Protein AF-A0A7J0B4Q6-F1 (afdb_monomer_lite)

Structure (mmCIF, N/CA/C/O backbone):
data_AF-A0A7J0B4Q6-F1
#
_entry.id   AF-A0A7J0B4Q6-F1
#
loop_
_atom_site.group_PDB
_atom_site.id
_atom_site.type_symbol
_atom_site.label_atom_id
_atom_site.label_alt_id
_atom_site.label_comp_id
_atom_site.label_asym_id
_atom_site.label_entity_id
_atom_site.label_seq_id
_atom_site.pdbx_PDB_ins_code
_atom_site.Cartn_x
_atom_site.Cartn_y
_atom_site.Cartn_z
_atom_site.occupancy
_atom_site.B_iso_or_equiv
_atom_site.auth_seq_id
_atom_site.auth_comp_id
_atom_site.auth_asym_id
_atom_site.auth_atom_id
_atom_site.pdbx_PDB_model_num
ATOM 1 N N . MET A 1 1 ? -8.707 -8.030 -20.980 1.00 73.00 1 MET A N 1
ATOM 2 C CA . MET A 1 1 ? -7.232 -8.036 -20.879 1.00 73.00 1 MET A CA 1
ATOM 3 C C . MET A 1 1 ? -6.689 -7.822 -22.285 1.00 73.00 1 MET A C 1
ATOM 5 O O . MET A 1 1 ? -7.292 -8.364 -23.203 1.00 73.00 1 MET A O 1
ATOM 9 N N . ARG A 1 2 ? -5.668 -6.980 -22.484 1.00 86.44 2 ARG A N 1
ATOM 10 C CA . ARG A 1 2 ? -4.997 -6.832 -23.787 1.00 86.44 2 ARG A CA 1
ATOM 11 C C . ARG A 1 2 ? -3.603 -7.416 -23.654 1.00 86.44 2 ARG A C 1
ATOM 13 O O . ARG A 1 2 ? -2.913 -7.082 -22.694 1.00 86.44 2 ARG A O 1
ATOM 20 N N . GLU A 1 3 ? -3.229 -8.283 -24.579 1.00 85.75 3 GLU A N 1
ATOM 21 C CA . GLU A 1 3 ? -1.859 -8.774 -24.659 1.00 85.75 3 GLU A CA 1
ATOM 22 C C . GLU A 1 3 ? -0.975 -7.659 -25.214 1.00 85.75 3 GLU A C 1
ATOM 24 O O . GLU A 1 3 ? -1.336 -6.980 -26.176 1.00 85.75 3 GLU A O 1
ATOM 29 N N . VAL A 1 4 ? 0.151 -7.426 -24.547 1.00 88.00 4 VAL A N 1
ATOM 30 C CA . VAL A 1 4 ? 1.140 -6.418 -24.925 1.00 88.00 4 VAL A CA 1
ATOM 31 C C . VAL A 1 4 ? 2.473 -7.131 -25.033 1.00 88.00 4 VAL A C 1
ATOM 33 O O . VAL A 1 4 ? 2.878 -7.817 -24.094 1.00 88.00 4 VAL A O 1
ATOM 36 N N . ASN A 1 5 ? 3.151 -6.962 -26.166 1.00 88.44 5 ASN A N 1
ATOM 37 C CA . ASN A 1 5 ? 4.498 -7.475 -26.348 1.00 88.44 5 ASN A CA 1
ATOM 38 C C . ASN A 1 5 ? 5.492 -6.570 -25.592 1.00 88.44 5 ASN A C 1
ATOM 40 O O . ASN A 1 5 ? 5.649 -5.405 -25.967 1.00 88.44 5 ASN A O 1
ATOM 44 N N . PRO A 1 6 ? 6.178 -7.056 -24.540 1.00 82.88 6 PRO A N 1
ATOM 45 C CA . PRO A 1 6 ? 7.079 -6.228 -23.740 1.00 82.88 6 PRO A CA 1
ATOM 46 C C . PRO A 1 6 ? 8.268 -5.685 -24.546 1.00 82.88 6 PRO A C 1
ATOM 48 O O . PRO A 1 6 ? 8.771 -4.615 -24.204 1.00 82.88 6 PRO A O 1
ATOM 51 N N . GLN A 1 7 ? 8.668 -6.360 -25.633 1.00 86.62 7 GLN A N 1
ATOM 52 C CA . GLN A 1 7 ? 9.779 -5.949 -26.506 1.00 86.62 7 GLN A CA 1
ATOM 53 C C . GLN A 1 7 ? 9.486 -4.676 -27.312 1.00 86.62 7 GLN A C 1
ATOM 55 O O . GLN A 1 7 ? 10.404 -3.961 -27.698 1.00 86.62 7 GLN A O 1
ATOM 60 N N . GLU A 1 8 ? 8.210 -4.364 -27.538 1.00 88.75 8 GLU A N 1
ATOM 61 C CA . GLU A 1 8 ? 7.787 -3.160 -28.265 1.00 88.75 8 GLU A CA 1
ATOM 62 C C . GLU A 1 8 ? 7.627 -1.946 -27.334 1.00 88.75 8 GLU A C 1
ATOM 64 O O . GLU A 1 8 ? 7.314 -0.843 -27.781 1.00 88.75 8 GLU A O 1
ATOM 69 N N . THR A 1 9 ? 7.844 -2.129 -26.027 1.00 87.75 9 THR A N 1
ATOM 70 C CA . THR A 1 9 ? 7.705 -1.071 -25.023 1.00 87.75 9 THR A CA 1
ATOM 71 C C . THR A 1 9 ? 9.056 -0.521 -24.589 1.00 87.75 9 THR A C 1
ATOM 73 O O . THR A 1 9 ? 10.064 -1.224 -24.550 1.00 87.75 9 THR A O 1
ATOM 76 N N . THR A 1 10 ? 9.071 0.727 -24.124 1.00 88.38 10 THR A N 1
ATOM 77 C CA . THR A 1 10 ? 10.258 1.345 -23.507 1.00 88.38 10 THR A CA 1
ATOM 78 C C . THR A 1 10 ? 10.769 0.572 -22.280 1.00 88.38 10 THR A C 1
ATOM 80 O O . THR A 1 10 ? 11.917 0.738 -21.880 1.00 88.38 10 THR A O 1
ATOM 83 N N . SER A 1 11 ? 9.945 -0.296 -21.683 1.00 86.06 11 SER A N 1
ATOM 84 C CA . SER A 1 11 ? 10.283 -1.081 -20.493 1.00 86.06 11 SER A CA 1
ATOM 85 C C . SER A 1 11 ? 10.855 -2.478 -20.805 1.00 86.06 11 SER A C 1
ATOM 87 O O . SER A 1 11 ? 11.031 -3.266 -19.872 1.00 86.06 11 SER A O 1
ATOM 89 N N . ALA A 1 12 ? 11.171 -2.797 -22.069 1.00 88.62 12 ALA A N 1
ATOM 90 C CA . ALA A 1 12 ? 11.689 -4.108 -22.486 1.00 88.62 12 ALA A CA 1
ATOM 91 C C . ALA A 1 12 ? 12.908 -4.575 -21.664 1.00 88.62 12 ALA A C 1
ATOM 93 O O . ALA A 1 12 ? 12.959 -5.716 -21.214 1.00 88.62 12 ALA A O 1
ATOM 94 N N . TYR A 1 13 ? 13.848 -3.666 -21.388 1.00 86.88 13 TYR A N 1
ATOM 95 C CA . TYR A 1 13 ? 15.043 -3.950 -20.586 1.00 86.88 13 TYR A CA 1
ATOM 96 C C . TYR A 1 13 ? 14.715 -4.339 -19.137 1.00 86.88 13 TYR A C 1
ATOM 98 O O . TYR A 1 13 ? 15.230 -5.326 -18.620 1.00 86.88 13 TYR A O 1
ATOM 106 N N . ALA A 1 14 ? 13.818 -3.597 -18.480 1.00 84.06 14 ALA A N 1
ATOM 107 C CA . ALA A 1 14 ? 13.407 -3.903 -17.111 1.00 84.06 14 ALA A CA 1
ATOM 108 C C . ALA A 1 14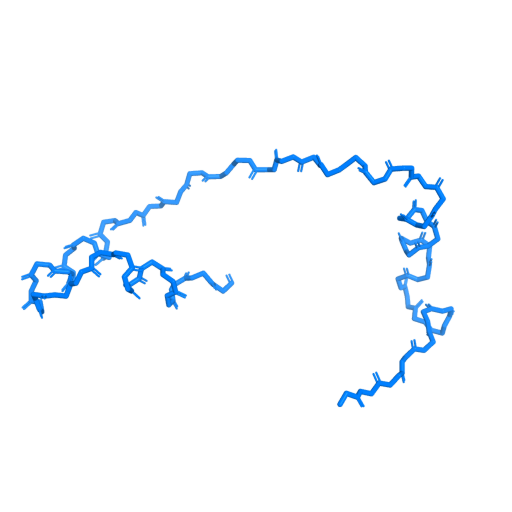 ? 12.616 -5.221 -17.031 1.00 84.06 14 ALA A C 1
ATOM 110 O O . ALA A 1 14 ? 12.729 -5.945 -16.041 1.00 84.06 14 ALA A O 1
ATOM 111 N N . PHE A 1 15 ? 11.849 -5.548 -18.079 1.00 85.50 15 PHE A N 1
ATOM 112 C CA . PHE A 1 15 ? 11.159 -6.830 -18.200 1.00 85.50 15 PHE A CA 1
ATOM 113 C C . PHE A 1 15 ? 12.152 -7.995 -18.299 1.00 85.50 15 PHE A C 1
ATOM 115 O O . PHE A 1 15 ? 12.055 -8.935 -17.515 1.00 85.50 15 PHE A O 1
ATOM 122 N N . ASP A 1 16 ? 13.145 -7.906 -19.188 1.00 86.31 16 ASP A N 1
ATOM 123 C CA . ASP A 1 16 ? 14.178 -8.938 -19.356 1.00 86.31 16 ASP A CA 1
ATOM 124 C C . ASP A 1 16 ? 14.989 -9.161 -18.067 1.00 86.31 16 ASP A C 1
A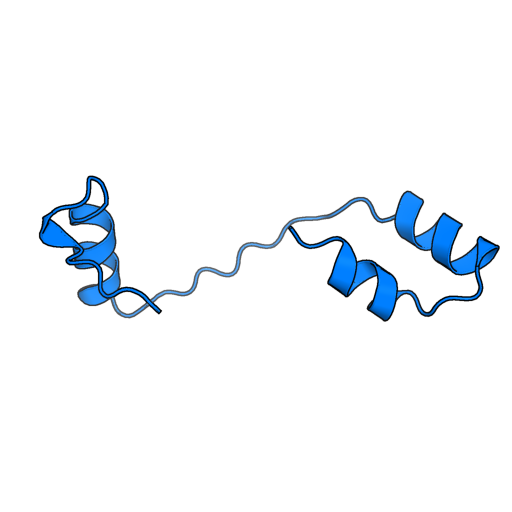TOM 126 O O . ASP A 1 16 ? 15.185 -10.294 -17.625 1.00 86.31 16 ASP A O 1
ATOM 130 N N . MET A 1 17 ? 15.344 -8.077 -17.370 1.00 83.69 17 MET A N 1
ATOM 131 C CA . MET A 1 17 ? 15.965 -8.146 -16.043 1.00 83.69 17 MET A CA 1
ATOM 132 C C . MET A 1 17 ? 15.093 -8.861 -15.006 1.00 83.69 17 MET A C 1
ATOM 134 O O . MET A 1 17 ? 15.596 -9.666 -14.226 1.00 83.69 17 MET A O 1
ATOM 138 N N . CYS A 1 18 ? 13.786 -8.592 -14.978 1.00 75.56 18 CYS A N 1
ATOM 139 C CA . CYS A 1 18 ? 12.874 -9.249 -14.037 1.00 75.56 18 CYS A CA 1
ATOM 140 C C . CYS A 1 18 ? 12.663 -10.737 -14.348 1.00 75.56 18 CYS A C 1
ATOM 142 O O . CYS A 1 18 ? 12.383 -11.505 -13.431 1.00 75.56 18 CYS A O 1
ATOM 144 N N . MET A 1 19 ? 12.774 -11.138 -15.617 1.00 83.88 19 MET A N 1
ATOM 145 C CA . MET A 1 19 ? 12.610 -12.530 -16.050 1.00 83.88 19 MET A CA 1
ATOM 146 C C . MET A 1 19 ? 13.875 -13.368 -15.830 1.00 83.88 19 MET A C 1
ATOM 148 O O . MET A 1 19 ? 13.783 -14.569 -15.587 1.00 83.88 19 MET A O 1
ATOM 152 N N . THR A 1 20 ? 15.052 -12.747 -15.920 1.00 79.94 20 THR A N 1
ATOM 153 C CA . THR A 1 20 ? 16.354 -13.424 -15.802 1.00 79.94 20 THR A CA 1
ATOM 154 C C . THR A 1 20 ? 16.877 -13.485 -14.370 1.00 79.94 20 THR A C 1
ATOM 156 O O . THR A 1 20 ? 17.588 -14.424 -14.010 1.00 79.94 20 THR A O 1
ATOM 159 N N . VAL A 1 21 ? 16.524 -12.514 -13.527 1.00 71.44 21 VAL A N 1
ATOM 160 C CA . VAL A 1 21 ? 16.936 -12.490 -12.123 1.00 71.44 21 VAL A CA 1
ATOM 161 C C . VAL A 1 21 ? 15.890 -13.242 -11.298 1.00 71.44 21 VAL A C 1
ATOM 163 O O . VAL A 1 21 ? 14.710 -12.898 -11.381 1.00 71.44 21 VAL A O 1
ATOM 166 N N . PRO A 1 22 ? 16.270 -14.240 -10.468 1.00 63.25 22 PRO A N 1
ATOM 167 C CA . PRO A 1 22 ? 15.333 -14.855 -9.538 1.00 63.25 22 PRO A CA 1
ATOM 168 C C . PRO A 1 22 ? 14.764 -13.729 -8.696 1.00 63.25 22 PRO A C 1
ATOM 170 O O . PRO A 1 22 ? 15.520 -13.036 -8.015 1.00 63.25 22 PRO A O 1
ATOM 173 N N . MET A 1 23 ? 13.461 -13.502 -8.841 1.00 60.44 23 MET A N 1
ATOM 174 C CA . MET A 1 23 ? 12.749 -12.348 -8.321 1.00 60.44 23 MET A CA 1
ATOM 175 C C . MET A 1 23 ? 13.156 -12.111 -6.864 1.00 60.44 23 MET A C 1
ATOM 177 O O . MET A 1 23 ? 12.630 -12.731 -5.941 1.00 60.44 23 MET A O 1
ATOM 181 N N . ARG A 1 24 ? 14.121 -11.217 -6.628 1.00 59.34 24 ARG A N 1
ATOM 182 C CA . ARG A 1 24 ? 14.383 -10.733 -5.284 1.00 59.34 24 ARG A CA 1
ATOM 183 C C . ARG A 1 24 ? 13.310 -9.698 -5.076 1.00 59.34 24 ARG A C 1
ATOM 185 O O . ARG A 1 24 ? 13.522 -8.518 -5.338 1.00 59.34 24 ARG A O 1
ATOM 192 N N . THR A 1 25 ? 12.127 -10.156 -4.675 1.00 72.00 25 THR A N 1
ATOM 193 C CA . THR A 1 25 ? 11.134 -9.268 -4.092 1.00 72.00 25 THR A CA 1
ATOM 194 C C . THR A 1 25 ? 11.849 -8.566 -2.951 1.00 72.00 25 THR A C 1
ATOM 196 O O . THR A 1 25 ? 12.119 -9.161 -1.911 1.00 72.00 25 THR A O 1
ATOM 199 N N . MET A 1 26 ? 12.270 -7.329 -3.188 1.00 68.56 26 MET A N 1
ATOM 200 C CA . MET A 1 26 ? 12.873 -6.511 -2.161 1.00 68.56 26 MET A CA 1
ATOM 201 C C . MET A 1 26 ? 11.697 -5.839 -1.463 1.00 68.56 26 MET A C 1
ATOM 203 O O . MET A 1 26 ? 11.042 -4.995 -2.079 1.00 68.56 26 MET A O 1
ATOM 207 N N . PRO A 1 27 ? 11.336 -6.258 -0.239 1.00 76.50 27 PRO A N 1
ATOM 208 C CA . PRO A 1 27 ? 10.217 -5.647 0.449 1.00 76.50 27 PRO A CA 1
ATOM 209 C C . PRO A 1 27 ? 10.571 -4.188 0.730 1.00 76.50 27 PRO A C 1
ATOM 211 O O . PRO A 1 27 ? 11.519 -3.887 1.454 1.00 76.50 27 PRO A O 1
ATOM 214 N N . PHE A 1 28 ? 9.809 -3.273 0.140 1.00 76.94 28 PHE A N 1
ATOM 215 C CA . PHE A 1 28 ? 9.914 -1.855 0.443 1.00 76.94 28 PHE A CA 1
ATOM 216 C C . PHE A 1 28 ? 8.985 -1.531 1.610 1.00 76.94 28 PHE A C 1
ATOM 218 O O . PHE A 1 28 ? 7.764 -1.588 1.478 1.00 76.94 28 PHE A O 1
ATOM 225 N N . SER A 1 29 ? 9.556 -1.163 2.755 1.00 82.56 29 SER A N 1
ATOM 226 C CA . SER A 1 29 ? 8.794 -0.599 3.870 1.00 82.56 29 SER A CA 1
ATOM 227 C C . SER A 1 29 ? 8.686 0.917 3.711 1.00 82.56 29 SER A C 1
ATOM 229 O O . SER A 1 29 ? 9.705 1.604 3.622 1.00 82.56 29 SER A O 1
ATOM 231 N N . LYS A 1 30 ? 7.462 1.453 3.712 1.00 86.06 30 LYS A N 1
ATOM 232 C CA . LYS A 1 30 ? 7.200 2.897 3.779 1.00 86.06 30 LYS A CA 1
ATOM 233 C C . LYS A 1 30 ? 6.244 3.201 4.924 1.00 86.06 30 LYS A C 1
ATOM 235 O O . LYS A 1 30 ? 5.251 2.502 5.110 1.00 86.06 30 LYS A O 1
ATOM 240 N N . THR A 1 31 ? 6.524 4.269 5.662 1.00 90.81 31 THR A N 1
ATOM 241 C CA . THR A 1 31 ? 5.624 4.769 6.704 1.00 90.81 31 THR A CA 1
ATOM 242 C C . THR A 1 31 ? 4.597 5.700 6.071 1.00 90.81 31 THR A C 1
ATOM 244 O O . THR A 1 31 ? 4.957 6.721 5.489 1.00 90.81 31 THR A O 1
ATOM 247 N N . LEU A 1 32 ? 3.315 5.357 6.186 1.00 88.94 32 LEU A N 1
ATOM 248 C CA . LEU A 1 32 ? 2.205 6.168 5.687 1.00 88.94 32 LEU A CA 1
ATOM 249 C C . LEU A 1 32 ? 1.540 6.920 6.845 1.00 88.94 32 LEU A C 1
ATOM 251 O O . LEU A 1 32 ? 1.232 6.342 7.887 1.00 88.94 32 LEU A O 1
ATOM 255 N N . GLY A 1 33 ? 1.290 8.217 6.665 1.00 91.12 33 GLY A N 1
ATOM 256 C CA . GLY A 1 33 ? 0.565 9.027 7.644 1.00 91.12 33 GLY A CA 1
ATOM 257 C C . GLY A 1 33 ? -0.937 8.727 7.625 1.00 91.12 33 GLY A C 1
ATOM 258 O O . GLY A 1 33 ? -1.648 9.178 6.730 1.00 91.12 33 GLY A O 1
ATOM 259 N N . VAL A 1 34 ? -1.445 8.016 8.637 1.00 92.44 34 VAL A N 1
ATOM 260 C CA . VAL A 1 34 ? -2.844 7.533 8.681 1.00 92.44 34 VAL A CA 1
ATOM 261 C C . VAL A 1 34 ? -3.818 8.434 9.456 1.00 92.44 34 VAL A C 1
ATOM 263 O O . VAL A 1 34 ? -4.972 8.065 9.660 1.00 92.44 34 VAL A O 1
ATOM 266 N N . LEU A 1 35 ? -3.404 9.639 9.869 1.00 93.94 35 LEU A N 1
ATOM 267 C CA . LEU A 1 35 ? -4.208 10.519 10.736 1.00 93.94 35 LEU A CA 1
ATOM 268 C C . LEU A 1 35 ? -5.597 10.843 10.148 1.00 93.94 35 LEU A 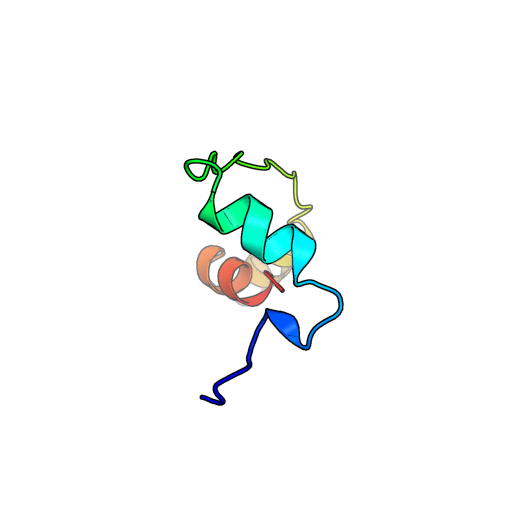C 1
ATOM 270 O O . LEU A 1 35 ? -6.601 10.811 10.861 1.00 93.94 35 LEU A O 1
ATOM 274 N N . ARG A 1 36 ? -5.671 11.086 8.831 1.00 91.56 36 ARG A N 1
ATOM 275 C CA . ARG A 1 36 ? -6.940 11.332 8.118 1.00 91.56 36 ARG A CA 1
ATOM 276 C C . ARG A 1 36 ? -7.859 10.109 8.143 1.00 91.56 36 ARG A C 1
ATOM 278 O O . ARG A 1 36 ? -9.056 10.244 8.373 1.00 91.56 36 ARG A O 1
ATOM 285 N N . ILE A 1 37 ? -7.291 8.920 7.964 1.00 92.56 37 ILE A N 1
ATOM 286 C CA . ILE A 1 37 ? -8.020 7.647 7.947 1.00 92.56 37 ILE A CA 1
ATOM 287 C C . ILE A 1 37 ? -8.589 7.346 9.337 1.00 92.56 37 ILE A C 1
ATOM 289 O O . ILE A 1 37 ? -9.757 6.981 9.464 1.00 92.56 37 ILE A O 1
ATOM 293 N N . VAL A 1 38 ? -7.798 7.575 10.390 1.00 93.69 38 VAL A N 1
ATOM 294 C CA . VAL A 1 38 ? -8.233 7.411 11.786 1.00 93.69 38 VAL A CA 1
ATOM 295 C C . VAL A 1 38 ? -9.371 8.371 12.128 1.00 93.69 38 VAL A C 1
ATOM 297 O O . VAL A 1 38 ? -10.346 7.962 12.757 1.00 93.69 38 VAL A O 1
ATOM 300 N N . ARG A 1 39 ? -9.284 9.634 11.696 1.00 94.88 39 ARG A N 1
ATOM 301 C CA . ARG A 1 39 ? -10.347 10.621 11.922 1.00 94.88 39 ARG A CA 1
ATOM 302 C C . ARG A 1 39 ? -11.665 10.189 11.274 1.00 94.88 39 ARG A C 1
ATOM 304 O O . ARG A 1 39 ? -12.678 10.122 11.961 1.00 94.88 39 ARG A O 1
ATOM 311 N N . VAL A 1 40 ? -11.634 9.816 9.994 1.00 92.62 40 VAL A N 1
ATOM 312 C CA . VAL A 1 40 ? -12.834 9.371 9.262 1.00 92.62 40 VAL A CA 1
ATOM 313 C C . VAL A 1 40 ? -13.396 8.065 9.833 1.00 92.62 40 VAL A C 1
ATOM 315 O O . VAL A 1 40 ? -14.612 7.911 9.914 1.00 92.62 40 VAL A O 1
ATOM 318 N N . SER A 1 41 ? -12.532 7.140 10.267 1.00 94.00 41 SER A N 1
ATOM 319 C CA . SER A 1 41 ? -12.943 5.901 10.941 1.00 94.00 41 SER A CA 1
ATOM 320 C C . SER A 1 41 ? -13.782 6.190 12.187 1.00 94.00 41 SER A C 1
ATOM 322 O O . SER A 1 41 ? -14.821 5.560 12.373 1.00 94.00 41 SER A O 1
ATOM 324 N N . LYS A 1 42 ? -13.376 7.184 12.991 1.00 94.12 42 LYS A N 1
ATOM 325 C CA . LYS A 1 42 ? -14.100 7.613 14.197 1.00 94.12 42 LYS A CA 1
ATOM 326 C C . LYS A 1 42 ? -15.382 8.383 13.879 1.00 94.12 42 LYS A C 1
ATOM 328 O O . LYS A 1 42 ? -16.401 8.110 14.496 1.00 94.12 42 LYS A O 1
ATOM 333 N N . GLU A 1 43 ? -15.345 9.309 12.919 1.00 95.38 43 GLU A N 1
ATOM 334 C CA . GLU A 1 43 ? -16.511 10.129 12.544 1.00 95.38 43 GLU A CA 1
ATOM 335 C C . GLU A 1 43 ? -17.633 9.302 11.898 1.00 95.38 43 GLU A 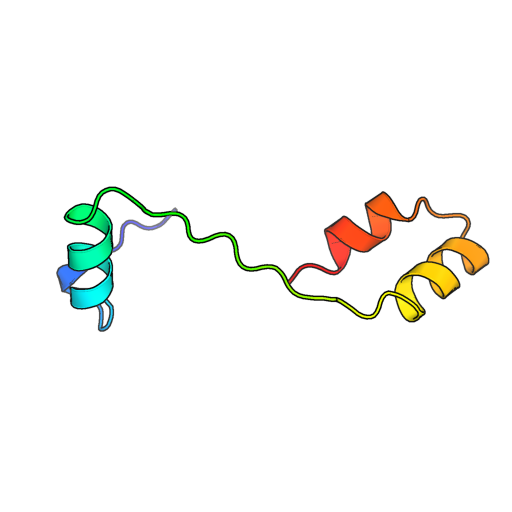C 1
ATOM 337 O O . GLU A 1 43 ? -18.808 9.597 12.093 1.00 95.38 43 GLU A O 1
ATOM 342 N N . LYS A 1 44 ? -17.280 8.270 11.121 1.00 93.31 44 LYS A N 1
ATOM 343 C CA . LYS A 1 44 ? -18.240 7.466 10.344 1.00 93.31 44 LYS A CA 1
ATOM 344 C C . LYS A 1 44 ? -18.470 6.060 10.899 1.00 93.31 44 LYS A C 1
ATOM 346 O O . LYS A 1 44 ? -19.172 5.282 10.264 1.00 93.31 44 LYS A O 1
ATOM 351 N N . TYR A 1 45 ? -17.863 5.717 12.038 1.00 93.06 45 TYR A N 1
ATOM 352 C CA . TYR A 1 45 ? -17.918 4.378 12.647 1.00 93.06 45 TYR A CA 1
ATOM 353 C C . TYR A 1 45 ? -17.550 3.239 11.676 1.00 93.06 45 TYR A C 1
ATOM 355 O O . TYR A 1 45 ? -18.091 2.135 11.732 1.00 93.06 45 TYR A O 1
ATOM 363 N N . LEU A 1 46 ? -16.608 3.503 10.766 1.00 90.69 46 LEU A N 1
ATOM 364 C CA . LEU A 1 46 ? -16.128 2.533 9.781 1.00 90.69 46 LEU A CA 1
ATOM 365 C C . LEU A 1 46 ? -14.863 1.843 10.288 1.00 90.69 46 LEU A C 1
ATOM 367 O O . LEU A 1 46 ? -13.989 2.484 10.876 1.00 90.69 46 LEU A O 1
ATOM 371 N N . LYS A 1 47 ? -14.720 0.541 10.012 1.00 92.94 47 LYS A N 1
ATOM 372 C CA . LYS A 1 47 ? -13.511 -0.212 10.381 1.00 92.94 47 LYS A CA 1
ATOM 373 C C . LYS A 1 47 ? -12.291 0.361 9.652 1.00 92.94 47 LYS A C 1
ATOM 375 O O . LYS A 1 47 ? -12.306 0.481 8.430 1.00 92.94 47 LYS A O 1
ATOM 380 N N . PHE A 1 48 ? -11.211 0.633 10.389 1.00 89.69 48 PHE A N 1
ATOM 381 C CA . PHE A 1 48 ? -9.959 1.187 9.851 1.00 89.69 48 PHE A CA 1
ATOM 382 C C . PHE A 1 48 ? -9.423 0.409 8.635 1.00 89.69 48 PHE A C 1
ATOM 384 O O . PHE A 1 48 ? -9.062 1.020 7.633 1.00 89.69 48 PHE A O 1
ATOM 391 N N . ASN A 1 49 ? -9.468 -0.930 8.676 1.00 89.94 49 ASN A N 1
ATOM 392 C CA . ASN A 1 49 ? -9.024 -1.791 7.573 1.00 89.94 49 ASN A CA 1
ATOM 393 C C . ASN A 1 49 ? -9.770 -1.512 6.251 1.00 89.94 49 ASN A C 1
ATOM 395 O O . ASN A 1 49 ? -9.156 -1.479 5.193 1.00 89.94 49 ASN A O 1
ATOM 399 N N . MET A 1 50 ? -11.078 -1.225 6.305 1.00 89.06 50 MET A N 1
ATOM 400 C CA . MET A 1 50 ? -11.861 -0.909 5.100 1.00 89.06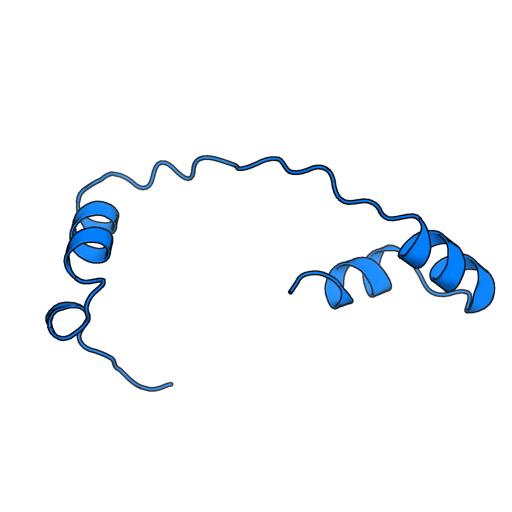 50 MET A CA 1
ATOM 401 C C . MET A 1 50 ? -11.416 0.406 4.454 1.00 89.06 50 MET A C 1
ATOM 403 O O . MET A 1 50 ? -11.444 0.541 3.234 1.00 89.06 50 MET A O 1
ATOM 407 N N . LEU A 1 51 ? -11.013 1.384 5.270 1.00 89.88 51 LEU A N 1
ATOM 408 C CA . LEU A 1 51 ? -10.536 2.674 4.779 1.00 89.88 51 LEU A CA 1
ATOM 409 C C . LEU A 1 51 ? -9.086 2.595 4.282 1.00 89.88 51 LEU A C 1
ATOM 411 O O . LEU A 1 51 ? -8.749 3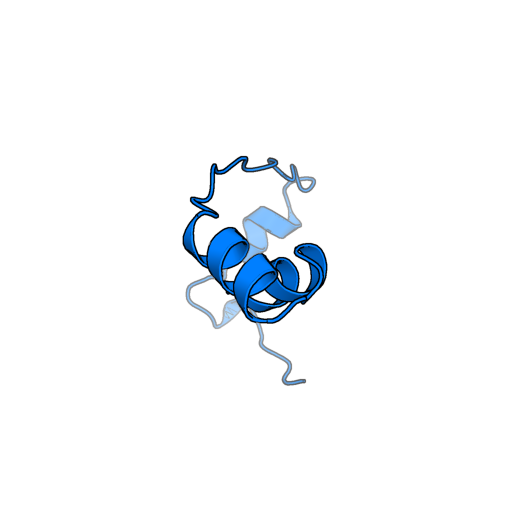.280 3.323 1.00 89.88 51 LEU A O 1
ATOM 415 N N . MET A 1 52 ? -8.255 1.738 4.886 1.00 89.00 52 MET A N 1
ATOM 416 C CA . MET A 1 52 ? -6.895 1.468 4.408 1.00 89.00 52 MET A CA 1
ATOM 417 C C . MET A 1 52 ? -6.899 0.833 3.016 1.00 89.00 52 MET A C 1
ATOM 419 O O . MET A 1 52 ? -6.211 1.333 2.136 1.00 89.00 52 MET A O 1
ATOM 423 N N . CYS A 1 53 ? -7.722 -0.194 2.775 1.00 82.56 53 CYS A N 1
ATOM 424 C CA . CYS A 1 53 ? -7.809 -0.852 1.462 1.00 82.56 53 CYS A CA 1
ATOM 425 C C . CYS A 1 53 ? -8.300 0.070 0.335 1.00 82.56 53 CYS A C 1
ATOM 427 O O . CYS A 1 53 ? -8.083 -0.233 -0.830 1.00 82.56 53 CYS A O 1
ATOM 429 N N . ARG A 1 54 ? -8.964 1.181 0.674 1.00 74.88 54 ARG A N 1
ATOM 430 C CA . ARG A 1 54 ? -9.430 2.182 -0.293 1.00 74.88 54 ARG A CA 1
ATOM 431 C C . ARG A 1 54 ? -8.399 3.281 -0.577 1.00 74.88 54 ARG A C 1
ATOM 433 O O . ARG A 1 54 ? -8.546 3.979 -1.567 1.00 74.88 54 ARG A O 1
ATOM 440 N N . GLY A 1 55 ? -7.424 3.491 0.308 1.00 67.19 55 GLY A N 1
ATOM 441 C CA . GLY A 1 55 ? -6.444 4.581 0.203 1.00 67.19 55 GLY A CA 1
ATOM 442 C C . GLY A 1 55 ? -5.071 4.162 -0.324 1.00 67.19 55 GLY A C 1
ATOM 443 O O . GLY A 1 55 ? -4.154 4.978 -0.292 1.00 67.19 55 GLY A O 1
ATOM 444 N N . VAL A 1 56 ? -4.913 2.899 -0.724 1.00 60.41 56 VAL A N 1
ATOM 445 C CA . VAL A 1 56 ? -3.713 2.394 -1.396 1.00 60.41 56 VAL A CA 1
ATOM 446 C C . VAL A 1 56 ? -3.967 2.499 -2.899 1.00 60.41 56 VAL A C 1
ATOM 448 O O . VAL A 1 56 ? -4.508 1.571 -3.492 1.00 60.41 56 VAL A O 1
ATOM 451 N N . ASP A 1 57 ? -3.627 3.657 -3.462 1.00 48.50 57 ASP A N 1
ATOM 452 C CA . ASP A 1 57 ? -3.429 3.880 -4.900 1.00 48.50 57 ASP A CA 1
ATOM 453 C C . ASP A 1 57 ? -1.922 4.015 -5.178 1.00 48.50 57 ASP A C 1
ATOM 455 O O . ASP A 1 57 ? -1.232 4.693 -4.373 1.00 48.50 57 ASP A O 1
#

Radius of gyration: 18.85 Å; chains: 1; bounding box: 35×26×42 Å

Foldseek 3Di:
DDDDDLCVDPCVVVVVVCVPDPNPPPDDDDDDDCPVLVVCCVVVVNDSVVSVVVPPD

Secondary structure (DSSP, 8-state):
-----GGGSTTHHHHHHHHHS-------------HHHHHHHHHHT--HHHHHTTS--

Sequence (57 aa):
MREVNPQETTSAYAFDMCMTVPMRTMPFSKTLGVLRIVRVSKEKYLKFNMLMCRGVD

pLDDT: mean 83.7, std 10.49, range [48.5, 95.38]